Protein AF-A0A5J4UNI4-F1 (afdb_monomer_lite)

InterPro domains:
  IPR011989 Armadillo-like helical [G3DSA:1.25.10.10] (7-136)
  IPR016024 Armadillo-type fold [SSF48371] (18-130)

pLDDT: mean 81.04, std 13.57, range [36.41, 94.94]

Organism: NCBI:txid222440

Radius of gyration: 15.61 Å; chains: 1; bounding box: 38×34×45 Å

Structure (mmCIF, N/CA/C/O backbone):
data_AF-A0A5J4UNI4-F1
#
_entry.id   AF-A0A5J4UNI4-F1
#
loop_
_atom_site.group_PDB
_atom_site.id
_atom_site.type_symbol
_atom_site.label_atom_id
_atom_site.label_alt_id
_atom_site.label_comp_id
_atom_site.label_asym_id
_atom_site.label_entity_id
_atom_site.label_seq_id
_atom_site.pdbx_PDB_ins_code
_atom_site.Cartn_x
_atom_site.Cartn_y
_atom_site.Cartn_z
_atom_site.occupancy
_atom_site.B_iso_or_equiv
_atom_site.auth_seq_id
_atom_site.auth_comp_id
_atom_site.auth_asym_id
_atom_site.auth_atom_id
_atom_site.pdbx_PDB_model_num
ATOM 1 N N . MET A 1 1 ? 17.210 -15.362 8.595 1.00 37.41 1 MET A N 1
ATOM 2 C CA . MET A 1 1 ? 18.235 -15.123 7.560 1.00 37.41 1 MET A CA 1
ATOM 3 C C . MET A 1 1 ? 17.672 -15.682 6.268 1.00 37.41 1 MET A C 1
ATOM 5 O O . MET A 1 1 ? 17.660 -16.891 6.119 1.00 37.41 1 MET A O 1
ATOM 9 N N . THR A 1 2 ? 17.107 -14.833 5.414 1.00 44.56 2 THR A N 1
ATOM 10 C CA . THR A 1 2 ? 16.565 -15.250 4.111 1.00 44.56 2 THR A CA 1
ATOM 11 C C . THR A 1 2 ? 17.714 -15.223 3.110 1.00 44.56 2 THR A C 1
ATOM 13 O O . THR A 1 2 ? 18.462 -14.243 3.052 1.00 44.56 2 THR A O 1
ATOM 16 N N . THR A 1 3 ? 17.933 -16.320 2.400 1.00 45.56 3 THR A N 1
ATOM 17 C CA . THR A 1 3 ? 19.081 -16.483 1.506 1.00 45.56 3 THR A CA 1
ATOM 18 C C . THR A 1 3 ? 18.948 -15.583 0.274 1.00 45.56 3 THR A C 1
ATOM 20 O O . THR A 1 3 ? 17.854 -15.234 -0.167 1.00 45.56 3 THR A O 1
ATOM 23 N N . LYS A 1 4 ? 20.080 -15.191 -0.322 1.00 52.94 4 LYS A N 1
ATOM 24 C CA . LYS A 1 4 ? 20.112 -14.336 -1.523 1.00 52.94 4 LYS A CA 1
ATOM 25 C C . LYS A 1 4 ? 19.323 -14.936 -2.702 1.00 52.94 4 LYS A C 1
ATOM 27 O O . LYS A 1 4 ? 18.781 -14.183 -3.501 1.00 52.94 4 LYS A O 1
ATOM 32 N N . PHE A 1 5 ? 19.236 -16.266 -2.784 1.00 36.41 5 PHE A N 1
ATOM 33 C CA . PHE A 1 5 ? 18.454 -16.981 -3.797 1.00 36.41 5 PHE A CA 1
ATOM 34 C C . PHE A 1 5 ? 16.943 -16.879 -3.557 1.00 36.41 5 PHE A C 1
ATOM 36 O O . PHE A 1 5 ? 16.220 -16.526 -4.483 1.00 36.41 5 PHE A O 1
ATOM 43 N N . GLU A 1 6 ? 16.481 -17.059 -2.316 1.00 54.19 6 GLU A N 1
ATOM 44 C CA . GLU A 1 6 ? 15.070 -16.856 -1.949 1.00 54.19 6 GLU A CA 1
ATOM 45 C C . GLU A 1 6 ? 14.612 -15.417 -2.239 1.00 54.19 6 GLU A C 1
ATOM 47 O O . GLU A 1 6 ? 13.476 -15.187 -2.644 1.00 54.19 6 GLU A O 1
ATOM 52 N N . ILE A 1 7 ? 15.487 -14.420 -2.075 1.00 59.06 7 ILE A N 1
ATOM 53 C CA . ILE A 1 7 ? 15.166 -13.020 -2.401 1.00 59.06 7 ILE A CA 1
ATOM 54 C C . ILE A 1 7 ? 14.933 -12.832 -3.911 1.00 59.06 7 ILE A C 1
ATOM 56 O O . ILE A 1 7 ? 13.975 -12.155 -4.288 1.00 59.06 7 ILE A O 1
ATOM 60 N N . ILE A 1 8 ? 15.772 -13.444 -4.758 1.00 56.97 8 ILE A N 1
ATOM 61 C CA . ILE A 1 8 ? 15.693 -13.356 -6.229 1.00 56.97 8 ILE A CA 1
ATOM 62 C C . ILE A 1 8 ? 14.449 -14.080 -6.759 1.00 56.97 8 ILE A C 1
ATOM 64 O O . ILE A 1 8 ? 13.734 -13.542 -7.603 1.00 56.97 8 ILE A O 1
ATOM 68 N N . GLU A 1 9 ? 14.155 -15.276 -6.247 1.00 60.31 9 GLU A N 1
ATOM 69 C CA . GLU A 1 9 ? 12.962 -16.041 -6.631 1.00 60.31 9 GLU A CA 1
ATOM 70 C C . GLU A 1 9 ? 11.677 -15.285 -6.265 1.00 60.31 9 GLU A C 1
ATOM 72 O O . GLU A 1 9 ? 10.776 -15.121 -7.092 1.00 60.31 9 GLU A O 1
ATOM 77 N N . ASN A 1 10 ? 11.646 -14.697 -5.065 1.00 74.44 10 ASN A N 1
ATOM 78 C CA . ASN A 1 10 ? 10.538 -13.855 -4.632 1.00 74.44 10 ASN A CA 1
ATOM 79 C C . ASN A 1 10 ? 10.409 -12.569 -5.475 1.00 74.44 10 ASN A C 1
ATOM 81 O O . ASN A 1 10 ? 9.297 -12.092 -5.695 1.00 74.44 10 ASN A O 1
ATOM 85 N N . GLU A 1 11 ? 11.513 -11.986 -5.956 1.00 77.50 11 GLU A N 1
ATOM 86 C CA . GLU A 1 11 ? 11.481 -10.823 -6.859 1.00 77.50 11 GLU A CA 1
ATOM 87 C C . GLU A 1 11 ? 10.898 -11.171 -8.229 1.00 77.50 11 GLU A C 1
ATOM 89 O O . GLU A 1 11 ? 10.023 -10.451 -8.713 1.00 77.50 11 GLU A O 1
ATOM 94 N N . SER A 1 12 ? 11.306 -12.302 -8.807 1.00 82.06 12 SER A N 1
ATOM 95 C CA . SER A 1 12 ? 10.754 -12.806 -10.068 1.00 82.06 12 SER A CA 1
ATOM 96 C C . SER A 1 12 ? 9.245 -13.055 -9.965 1.00 82.06 12 SER A C 1
ATOM 98 O O . SER A 1 12 ? 8.481 -12.589 -10.811 1.00 82.06 12 SER A O 1
ATOM 100 N N . GLY A 1 13 ? 8.789 -13.690 -8.878 1.00 82.00 13 GLY A N 1
ATOM 101 C CA . GLY A 1 13 ? 7.363 -13.916 -8.626 1.00 82.00 13 GLY A CA 1
ATOM 102 C C . GLY A 1 13 ? 6.559 -12.617 -8.499 1.00 82.00 13 GLY A C 1
ATOM 103 O O . GLY A 1 13 ? 5.498 -12.482 -9.110 1.00 82.00 13 GLY A O 1
ATOM 104 N N . ARG A 1 14 ? 7.080 -11.615 -7.772 1.00 83.19 14 ARG A N 1
ATOM 105 C CA . ARG A 1 14 ? 6.444 -10.285 -7.684 1.00 83.19 14 ARG A CA 1
ATOM 106 C C . ARG A 1 14 ? 6.399 -9.586 -9.038 1.00 83.19 14 ARG A C 1
ATOM 108 O O . ARG A 1 14 ? 5.383 -8.985 -9.374 1.00 83.19 14 ARG A O 1
ATOM 115 N N . LYS A 1 15 ? 7.483 -9.655 -9.811 1.00 84.12 15 LYS A N 1
ATOM 116 C CA . LYS A 1 15 ? 7.550 -9.063 -11.149 1.00 84.12 15 LYS A CA 1
ATOM 117 C C . LYS A 1 15 ? 6.515 -9.691 -12.074 1.00 84.12 15 LYS A C 1
ATOM 119 O O . LYS A 1 15 ? 5.730 -8.955 -12.660 1.00 84.12 15 LYS A O 1
ATOM 124 N N . MET A 1 16 ? 6.439 -11.019 -12.113 1.00 87.06 16 MET A N 1
ATOM 125 C CA . MET A 1 16 ? 5.426 -11.731 -12.888 1.00 87.06 16 MET A CA 1
ATOM 126 C C . MET A 1 16 ? 4.011 -11.340 -12.453 1.00 87.06 16 MET A C 1
ATOM 128 O O . MET A 1 16 ? 3.184 -11.030 -13.301 1.00 87.06 16 MET A O 1
ATOM 132 N N . ALA A 1 17 ? 3.734 -11.281 -11.146 1.00 84.81 17 ALA A N 1
ATOM 133 C CA . ALA A 1 17 ? 2.431 -10.856 -10.632 1.00 84.81 17 ALA A CA 1
ATOM 134 C C . ALA A 1 17 ? 2.043 -9.442 -11.100 1.00 84.81 17 ALA A C 1
ATOM 136 O O . ALA A 1 17 ? 0.890 -9.186 -11.445 1.00 84.81 17 ALA A O 1
ATOM 137 N N . ILE A 1 18 ? 3.003 -8.518 -11.145 1.00 84.38 18 ILE A N 1
ATOM 138 C CA . ILE A 1 18 ? 2.785 -7.167 -11.668 1.00 84.38 18 ILE A CA 1
ATOM 139 C C . ILE A 1 18 ? 2.551 -7.195 -13.186 1.00 84.38 18 ILE A C 1
ATOM 141 O O . ILE A 1 18 ? 1.610 -6.559 -13.659 1.00 84.38 18 ILE A O 1
ATOM 145 N N . GLU A 1 19 ? 3.364 -7.939 -13.939 1.00 86.31 19 GLU A N 1
ATOM 146 C CA . GLU A 1 19 ? 3.279 -8.050 -15.403 1.00 86.31 19 GLU A CA 1
ATOM 147 C C . GLU A 1 19 ? 1.969 -8.692 -15.872 1.00 86.31 19 GLU A C 1
ATOM 149 O O . GLU A 1 19 ? 1.377 -8.234 -16.845 1.00 86.31 19 GLU A O 1
ATOM 154 N N . VAL A 1 20 ? 1.471 -9.702 -15.153 1.00 89.75 20 VAL A N 1
ATOM 155 C CA . VAL A 1 20 ? 0.185 -10.355 -15.451 1.00 89.75 20 VAL A CA 1
ATOM 156 C C . VAL A 1 20 ? -1.027 -9.586 -14.905 1.00 89.75 20 VAL A C 1
ATOM 158 O O . VAL A 1 20 ? -2.153 -10.065 -14.997 1.00 89.75 20 VAL A O 1
ATOM 161 N N . GLY A 1 21 ? -0.819 -8.390 -14.342 1.00 88.69 21 GLY A N 1
ATOM 162 C CA . GLY A 1 21 ? -1.895 -7.467 -13.975 1.00 88.69 21 GLY A CA 1
ATOM 163 C C . GLY A 1 21 ? -2.499 -7.654 -12.581 1.00 88.69 21 GLY A C 1
ATOM 164 O O . GLY A 1 21 ? -3.460 -6.958 -12.256 1.00 88.69 21 GLY A O 1
ATOM 165 N N . ILE A 1 22 ? -1.929 -8.503 -11.714 1.00 89.19 22 ILE A N 1
ATOM 166 C CA . ILE A 1 22 ? -2.458 -8.740 -10.354 1.00 89.19 22 ILE A CA 1
ATOM 167 C C . ILE A 1 22 ? -2.504 -7.440 -9.547 1.00 89.19 22 ILE A C 1
ATOM 169 O O . ILE A 1 22 ? -3.475 -7.189 -8.837 1.00 89.19 22 ILE A O 1
ATOM 173 N N . ALA A 1 23 ? -1.487 -6.583 -9.684 1.00 89.38 23 ALA A N 1
ATOM 174 C CA . ALA A 1 23 ? -1.463 -5.282 -9.017 1.00 89.38 23 ALA A CA 1
ATOM 175 C C . ALA A 1 23 ? -2.673 -4.412 -9.400 1.00 89.38 23 ALA A C 1
ATOM 177 O O . ALA A 1 23 ? -3.277 -3.803 -8.522 1.00 89.38 23 ALA A O 1
ATOM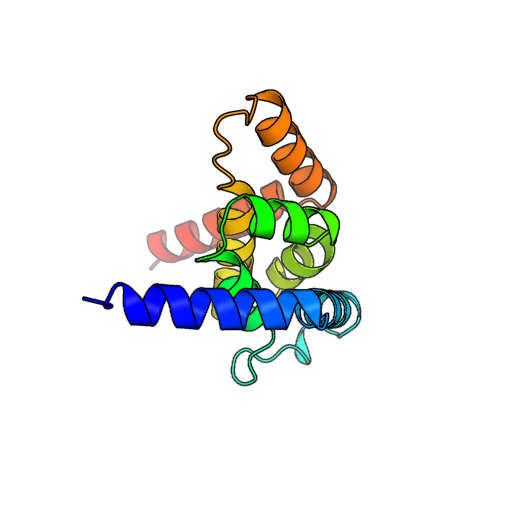 178 N N . ASN A 1 24 ? -3.051 -4.394 -10.683 1.00 91.31 24 ASN A N 1
ATOM 179 C CA . ASN A 1 24 ? -4.205 -3.634 -11.162 1.00 91.31 24 ASN A CA 1
ATOM 180 C C . ASN A 1 24 ? -5.510 -4.230 -10.632 1.00 91.31 24 ASN A C 1
ATOM 182 O O . ASN A 1 24 ? -6.318 -3.516 -10.055 1.00 91.31 24 ASN A O 1
ATOM 186 N N . THR A 1 25 ? -5.669 -5.553 -10.736 1.00 90.94 25 THR A N 1
ATOM 187 C CA . THR A 1 25 ? -6.857 -6.256 -10.234 1.00 90.94 25 THR A CA 1
ATOM 188 C C . THR A 1 25 ? -7.077 -6.022 -8.741 1.00 90.94 25 THR A C 1
ATOM 190 O O . THR A 1 25 ? -8.209 -5.837 -8.301 1.00 90.94 25 THR A O 1
ATOM 193 N N . LEU A 1 26 ? -6.006 -6.009 -7.945 1.00 90.38 26 LEU A N 1
ATOM 194 C CA . LEU A 1 26 ? -6.090 -5.705 -6.519 1.00 90.38 26 LEU A CA 1
ATOM 195 C C . LEU A 1 26 ? -6.582 -4.275 -6.263 1.00 90.38 26 LEU A C 1
ATOM 197 O O . LEU A 1 26 ? -7.459 -4.085 -5.422 1.00 90.38 26 LEU A O 1
ATOM 201 N N . LEU A 1 27 ? -6.061 -3.287 -6.994 1.00 91.44 27 LEU A N 1
ATOM 202 C CA . LEU A 1 27 ? -6.507 -1.897 -6.869 1.00 91.44 27 LEU A CA 1
ATOM 203 C C . LEU A 1 27 ? -7.973 -1.735 -7.284 1.00 91.44 27 LEU A C 1
ATOM 205 O O . LEU A 1 27 ? -8.745 -1.153 -6.523 1.00 91.44 27 LEU A O 1
ATOM 209 N N . ASP A 1 28 ? -8.380 -2.344 -8.401 1.00 91.62 28 ASP A N 1
ATOM 210 C CA . ASP A 1 28 ? -9.775 -2.362 -8.853 1.00 91.62 28 ASP A CA 1
ATOM 211 C C . ASP A 1 28 ? -10.699 -2.934 -7.768 1.00 91.62 28 ASP A C 1
ATOM 213 O O . ASP A 1 28 ? -11.758 -2.380 -7.476 1.00 91.62 28 ASP A O 1
ATOM 217 N N . ILE A 1 29 ? -10.280 -4.020 -7.108 1.00 90.12 29 ILE A N 1
ATOM 218 C CA . ILE A 1 29 ? -11.027 -4.622 -5.999 1.00 90.12 29 ILE A CA 1
ATOM 219 C C . ILE A 1 29 ? -11.160 -3.647 -4.828 1.00 90.12 29 ILE A C 1
ATOM 221 O O . ILE A 1 29 ? -12.264 -3.494 -4.301 1.00 90.12 29 ILE A O 1
ATOM 225 N N . TYR A 1 30 ? -10.073 -2.994 -4.409 1.00 90.88 30 TYR A N 1
ATOM 226 C CA . TYR A 1 30 ? -10.125 -2.056 -3.284 1.00 90.88 30 TYR A CA 1
ATOM 227 C C . TYR A 1 30 ? -11.038 -0.870 -3.588 1.00 90.88 30 TYR A C 1
ATOM 229 O O . TYR A 1 30 ? -11.792 -0.425 -2.721 1.00 90.88 30 TYR A O 1
ATOM 237 N N . GLU A 1 31 ? -11.013 -0.379 -4.825 1.00 90.88 31 GLU A N 1
ATOM 238 C CA . GLU A 1 31 ? -11.813 0.762 -5.259 1.00 90.88 31 GLU A CA 1
ATOM 239 C C . GLU A 1 31 ? -13.292 0.419 -5.429 1.00 90.88 31 GLU A C 1
ATOM 241 O O . GLU A 1 31 ? -14.147 1.180 -4.973 1.00 90.88 31 GLU A O 1
ATOM 246 N N . GLN A 1 32 ? -13.611 -0.737 -6.009 1.00 90.94 32 GLN A N 1
ATOM 247 C CA . GLN A 1 32 ? -14.978 -1.067 -6.417 1.00 90.94 32 GLN A CA 1
ATOM 248 C C . GLN A 1 32 ? -15.773 -1.821 -5.349 1.00 90.94 32 GLN A C 1
ATOM 250 O O . GLN A 1 32 ? -16.986 -1.639 -5.252 1.00 90.94 32 GLN A O 1
ATOM 255 N N . ARG A 1 33 ? -15.130 -2.660 -4.527 1.00 89.94 33 ARG A N 1
ATOM 256 C CA . ARG A 1 33 ? -15.854 -3.441 -3.510 1.00 89.94 33 ARG A CA 1
ATOM 257 C C . ARG A 1 33 ? -16.182 -2.611 -2.278 1.00 89.94 33 ARG A C 1
ATOM 259 O O . ARG A 1 33 ? -15.458 -1.677 -1.927 1.00 89.94 33 ARG A O 1
ATOM 266 N N . SER A 1 34 ? -17.267 -2.956 -1.594 1.00 90.00 34 SER A N 1
ATOM 267 C CA . SER A 1 34 ? -17.568 -2.365 -0.292 1.00 90.00 34 SER A CA 1
ATOM 268 C C . SER A 1 34 ? -16.558 -2.850 0.757 1.00 90.00 34 SER A C 1
ATOM 270 O O . SER A 1 34 ? -16.017 -3.952 0.656 1.00 90.00 34 SER A O 1
ATOM 272 N N . LEU A 1 35 ? -16.261 -2.016 1.759 1.00 89.56 35 LEU A N 1
ATOM 273 C CA . LEU A 1 35 ? -15.207 -2.305 2.742 1.00 89.56 35 LEU A CA 1
ATOM 274 C C . LEU A 1 35 ? -15.474 -3.595 3.529 1.00 89.56 35 LEU A C 1
ATOM 276 O O . LEU A 1 35 ? -14.544 -4.333 3.817 1.00 89.56 35 LEU A O 1
ATOM 280 N N . ASP A 1 36 ? -16.734 -3.907 3.823 1.00 88.12 36 ASP A N 1
ATOM 281 C CA . ASP A 1 36 ? -17.155 -5.128 4.517 1.00 88.12 36 ASP A CA 1
ATOM 282 C C . ASP A 1 36 ? -16.855 -6.422 3.739 1.00 88.12 36 ASP A C 1
ATOM 284 O O . ASP A 1 36 ? -16.711 -7.482 4.347 1.00 88.12 36 ASP A O 1
ATOM 288 N N . GLN A 1 37 ? -16.694 -6.337 2.416 1.00 87.81 37 GLN A N 1
ATOM 289 C CA . GLN A 1 37 ? -16.327 -7.470 1.562 1.00 87.81 37 GLN A CA 1
ATOM 290 C C . GLN A 1 37 ? -14.808 -7.678 1.461 1.00 87.81 37 GLN A C 1
ATOM 292 O O . GLN A 1 37 ? -14.355 -8.668 0.878 1.00 87.81 37 GLN A O 1
ATOM 297 N N . ILE A 1 38 ? -14.001 -6.763 2.007 1.00 85.69 38 ILE A N 1
ATOM 298 C CA . ILE A 1 38 ? -12.538 -6.824 1.944 1.00 85.69 38 ILE A CA 1
ATOM 299 C C . ILE A 1 38 ? -12.014 -7.534 3.192 1.00 85.69 38 ILE A C 1
ATOM 301 O O . ILE A 1 38 ? -11.688 -6.944 4.217 1.00 85.69 38 ILE A O 1
ATOM 305 N N . THR A 1 39 ? -11.904 -8.855 3.107 1.00 79.75 39 THR A N 1
ATOM 306 C CA . THR A 1 39 ? -11.369 -9.663 4.206 1.00 79.75 39 THR A CA 1
ATOM 307 C C . THR A 1 39 ? -9.845 -9.720 4.176 1.00 79.75 39 THR A C 1
ATOM 309 O O . THR A 1 39 ? -9.254 -10.006 3.132 1.00 79.75 39 THR A O 1
ATOM 312 N N . ARG A 1 40 ? -9.210 -9.586 5.346 1.00 71.38 40 ARG A N 1
ATOM 313 C CA . ARG A 1 40 ? -7.762 -9.793 5.498 1.00 71.38 40 ARG A CA 1
ATOM 314 C C . ARG A 1 40 ? -7.329 -11.235 5.194 1.00 71.38 40 ARG A C 1
ATOM 316 O O . ARG A 1 40 ? -6.288 -11.454 4.585 1.00 71.38 40 ARG A O 1
ATOM 323 N N . ALA A 1 41 ? -8.141 -12.208 5.622 1.00 57.72 41 ALA A N 1
ATOM 324 C CA . ALA A 1 41 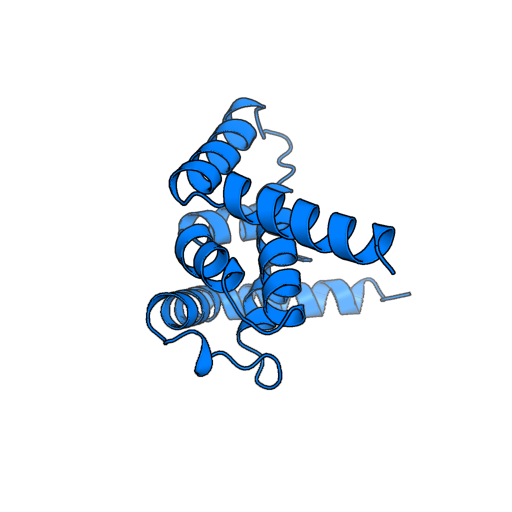? -7.820 -13.639 5.597 1.00 57.72 41 ALA A CA 1
ATOM 325 C C . ALA A 1 41 ? -7.688 -14.240 4.181 1.00 57.72 41 ALA A C 1
ATOM 327 O O . ALA A 1 41 ? -7.047 -15.274 4.031 1.00 57.72 41 ALA A O 1
ATOM 328 N N . TYR A 1 42 ? -8.237 -13.579 3.153 1.00 52.03 42 TYR A N 1
ATOM 329 C CA . TYR A 1 42 ? -8.191 -14.017 1.748 1.00 52.03 42 TYR A CA 1
ATOM 330 C C . TYR A 1 42 ? -7.311 -13.123 0.855 1.00 52.03 42 TYR A C 1
ATOM 332 O O . TYR A 1 42 ? -7.564 -12.981 -0.336 1.00 52.03 42 TYR A O 1
ATOM 340 N N . SER A 1 43 ? -6.255 -12.526 1.416 1.00 51.69 43 SER A N 1
ATOM 341 C CA . SER A 1 43 ? -5.134 -11.958 0.643 1.00 51.69 43 SER A CA 1
ATOM 342 C C . SER A 1 43 ? -5.376 -10.635 -0.090 1.00 51.69 43 SER A C 1
ATOM 344 O O . SER A 1 43 ? -4.448 -10.154 -0.737 1.00 51.69 43 SER A O 1
ATOM 346 N N . TYR A 1 44 ? -6.546 -10.000 0.037 1.00 61.47 44 TYR A N 1
ATOM 347 C CA . TYR A 1 44 ? -6.788 -8.718 -0.629 1.00 61.47 44 TYR A CA 1
ATOM 348 C C . TYR A 1 44 ? -5.885 -7.621 -0.047 1.00 61.47 44 TYR A C 1
ATOM 350 O O . TYR A 1 44 ? -4.944 -7.239 -0.717 1.00 61.47 44 TYR A O 1
ATOM 358 N N . SER A 1 45 ? -6.039 -7.184 1.209 1.00 62.22 45 SER A N 1
ATOM 359 C CA . SER A 1 45 ? -5.235 -6.065 1.757 1.00 62.22 45 SER A CA 1
ATOM 360 C C . SER A 1 45 ? -3.717 -6.303 1.757 1.00 62.22 45 SER A C 1
ATOM 362 O O . SER A 1 45 ? -2.945 -5.393 1.455 1.00 62.22 45 SER A O 1
ATOM 364 N N . GLN A 1 46 ? -3.277 -7.531 2.056 1.00 76.69 46 GLN A N 1
ATOM 365 C CA . GLN A 1 46 ? -1.853 -7.884 2.082 1.00 76.69 46 GLN A CA 1
ATOM 366 C C . GLN A 1 46 ? -1.238 -7.996 0.686 1.00 76.69 46 GLN A C 1
ATOM 368 O O . GLN A 1 46 ? -0.031 -7.804 0.545 1.00 76.69 46 GLN A O 1
ATOM 373 N N . GLY A 1 47 ? -2.034 -8.297 -0.346 1.00 81.50 47 GLY A N 1
ATOM 374 C CA . GLY A 1 47 ? -1.524 -8.568 -1.687 1.00 81.50 47 GLY A CA 1
ATOM 375 C C . GLY A 1 47 ? -0.692 -7.407 -2.223 1.00 81.50 47 GLY A C 1
ATOM 376 O O . GLY A 1 47 ? 0.454 -7.595 -2.626 1.00 81.50 47 GLY A O 1
ATOM 377 N N . PHE A 1 48 ? -1.216 -6.181 -2.133 1.00 84.50 48 PHE A N 1
ATOM 378 C CA . PHE A 1 48 ? -0.484 -5.006 -2.617 1.00 84.50 48 PHE A CA 1
ATOM 379 C C . PHE A 1 48 ? 0.731 -4.675 -1.740 1.00 84.50 48 PHE A C 1
ATOM 381 O O . PHE A 1 48 ? 1.781 -4.291 -2.255 1.00 84.50 48 PHE A O 1
ATOM 388 N N . TYR A 1 49 ? 0.627 -4.878 -0.423 1.00 83.81 49 TYR A N 1
ATOM 389 C CA . TYR A 1 49 ? 1.758 -4.728 0.492 1.00 83.81 49 TYR A CA 1
ATOM 390 C C . TYR A 1 49 ? 2.925 -5.655 0.115 1.00 83.81 49 TYR A C 1
ATOM 392 O O . TYR A 1 49 ? 4.059 -5.185 0.021 1.00 83.81 49 TYR A O 1
ATOM 400 N N . ILE A 1 50 ? 2.655 -6.935 -0.164 1.00 83.56 50 ILE A N 1
ATOM 401 C CA . ILE A 1 50 ? 3.673 -7.921 -0.566 1.00 83.56 50 ILE A CA 1
ATOM 402 C C . ILE A 1 50 ? 4.335 -7.514 -1.885 1.00 83.56 50 ILE A C 1
ATOM 404 O O . ILE A 1 50 ? 5.554 -7.627 -2.033 1.00 83.56 50 ILE A O 1
ATOM 408 N N . LEU A 1 51 ? 3.551 -7.000 -2.836 1.00 84.88 51 LEU A N 1
ATOM 409 C CA . LEU A 1 51 ? 4.097 -6.469 -4.083 1.00 84.88 51 LEU A CA 1
ATOM 410 C C . LEU A 1 51 ? 5.002 -5.253 -3.826 1.00 84.88 51 LEU A C 1
ATOM 412 O O . LEU A 1 51 ? 6.015 -5.107 -4.501 1.00 84.88 51 LEU A O 1
ATOM 416 N N . ALA A 1 52 ? 4.705 -4.409 -2.836 1.00 84.19 52 ALA A N 1
ATOM 417 C CA . ALA A 1 52 ? 5.465 -3.189 -2.558 1.00 84.19 52 ALA A CA 1
ATOM 418 C C . ALA A 1 52 ? 6.719 -3.389 -1.673 1.00 84.19 52 ALA A C 1
ATOM 420 O O . ALA A 1 52 ? 7.726 -2.709 -1.891 1.00 84.19 52 ALA A O 1
ATOM 421 N N . SER A 1 53 ? 6.688 -4.294 -0.686 1.00 79.88 53 SER A N 1
ATOM 422 C CA . SER A 1 53 ? 7.671 -4.384 0.415 1.00 79.88 53 SER A CA 1
ATOM 423 C C . SER A 1 53 ? 9.095 -4.767 -0.001 1.00 79.88 53 SER A C 1
ATOM 425 O O . SER A 1 53 ? 10.065 -4.356 0.635 1.00 79.88 53 SER A O 1
ATOM 427 N N . HIS A 1 54 ? 9.238 -5.503 -1.103 1.00 73.44 54 HIS A N 1
ATOM 428 C CA . HIS A 1 54 ? 10.528 -5.990 -1.607 1.00 73.44 54 HIS A CA 1
ATOM 429 C C . HIS A 1 54 ? 10.731 -5.697 -3.101 1.00 73.44 54 HIS A C 1
ATOM 431 O O . HIS A 1 54 ? 11.516 -6.360 -3.778 1.00 73.44 54 HIS A O 1
ATOM 437 N N . SER A 1 55 ? 9.994 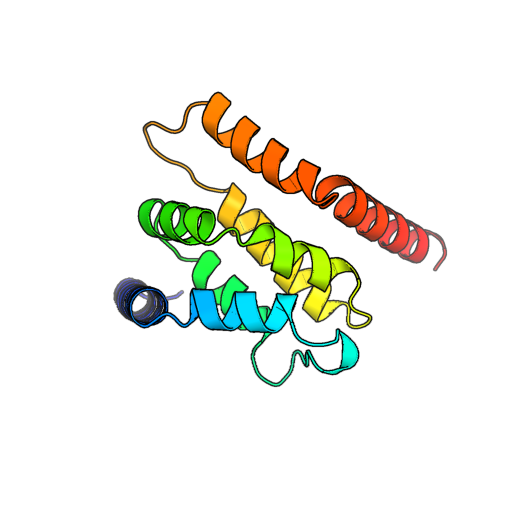-4.727 -3.640 1.00 78.81 55 SER A N 1
ATOM 438 C CA . SER A 1 55 ? 10.138 -4.305 -5.032 1.00 78.81 55 SER A CA 1
ATOM 439 C C . SER A 1 55 ? 11.354 -3.406 -5.233 1.00 78.81 55 SER A C 1
ATOM 441 O O . SER A 1 55 ? 11.656 -2.548 -4.397 1.00 78.81 55 SER A O 1
ATOM 443 N N . SER A 1 56 ? 12.024 -3.572 -6.375 1.00 82.50 56 SER A N 1
ATOM 444 C CA . SER A 1 56 ? 13.036 -2.628 -6.847 1.00 82.50 56 SER A CA 1
ATOM 445 C C . SER A 1 56 ? 12.421 -1.237 -7.062 1.00 82.50 56 SER A C 1
ATOM 447 O O . SER A 1 56 ? 11.199 -1.080 -7.139 1.00 82.50 56 SER A O 1
ATOM 449 N N . ASN A 1 57 ? 13.252 -0.197 -7.168 1.00 82.12 57 ASN A N 1
ATOM 450 C CA . ASN A 1 57 ? 12.744 1.155 -7.422 1.00 82.12 57 ASN A CA 1
ATOM 451 C C . ASN A 1 57 ? 11.941 1.239 -8.726 1.00 82.12 57 ASN A C 1
ATOM 453 O O . ASN A 1 57 ? 10.917 1.914 -8.746 1.00 82.12 57 ASN A O 1
ATOM 457 N N . ASP A 1 58 ? 12.358 0.524 -9.773 1.00 83.12 58 ASP A N 1
ATOM 458 C CA . ASP A 1 58 ? 11.661 0.506 -11.063 1.00 83.12 58 ASP A CA 1
ATOM 459 C C . ASP A 1 58 ? 10.269 -0.121 -10.928 1.00 83.12 58 ASP A C 1
ATOM 461 O O . ASP A 1 58 ? 9.284 0.413 -11.437 1.00 83.12 58 ASP A O 1
ATOM 465 N N . MET A 1 59 ? 10.158 -1.210 -10.161 1.00 84.00 59 MET A N 1
ATOM 466 C CA . MET A 1 59 ? 8.869 -1.834 -9.857 1.00 84.00 59 MET A CA 1
ATOM 467 C C . MET A 1 59 ? 7.982 -0.910 -9.022 1.00 84.00 59 MET A C 1
ATOM 469 O O . MET A 1 59 ? 6.798 -0.774 -9.311 1.00 84.00 59 MET A O 1
ATOM 473 N N . LYS A 1 60 ? 8.533 -0.217 -8.023 1.00 85.38 60 LYS A N 1
ATOM 474 C CA . LYS A 1 60 ? 7.771 0.762 -7.233 1.00 85.38 60 LYS A CA 1
ATOM 475 C C . LYS A 1 60 ? 7.312 1.960 -8.074 1.00 85.38 60 LYS A C 1
ATOM 477 O O . LYS A 1 60 ? 6.179 2.406 -7.917 1.00 85.38 60 LYS A O 1
ATOM 482 N N . GLN A 1 61 ? 8.144 2.448 -8.998 1.00 85.62 61 GLN A N 1
ATOM 483 C CA . GLN A 1 61 ? 7.748 3.473 -9.970 1.00 85.62 61 GLN A CA 1
ATOM 484 C C . GLN A 1 61 ? 6.636 2.974 -10.896 1.00 85.62 61 GLN A C 1
ATOM 486 O O . GLN A 1 61 ? 5.720 3.728 -11.215 1.00 85.62 61 GLN A O 1
ATOM 491 N N . TYR A 1 62 ? 6.684 1.708 -11.312 1.00 87.62 62 TYR A N 1
ATOM 492 C CA . TYR A 1 62 ? 5.596 1.099 -12.069 1.00 87.62 62 TYR A CA 1
ATOM 493 C C . TYR A 1 62 ? 4.305 1.026 -11.243 1.00 87.62 62 TYR A C 1
ATOM 495 O O . TYR A 1 62 ? 3.265 1.482 -11.707 1.00 87.62 62 TYR A O 1
ATOM 503 N N . LEU A 1 63 ? 4.374 0.545 -9.998 1.00 89.19 63 LEU A N 1
ATOM 504 C CA . LEU A 1 63 ? 3.225 0.490 -9.089 1.00 89.19 63 LEU A CA 1
ATOM 505 C C . LEU A 1 63 ? 2.602 1.874 -8.865 1.00 89.19 63 LEU A C 1
ATOM 507 O O . LEU A 1 63 ? 1.382 1.978 -8.829 1.00 89.19 63 LEU A O 1
ATOM 511 N N . LEU A 1 64 ? 3.403 2.941 -8.778 1.00 88.38 64 LEU A N 1
ATOM 512 C CA . LEU A 1 64 ? 2.895 4.316 -8.698 1.00 88.38 64 LEU A CA 1
ATOM 513 C C . LEU A 1 64 ? 2.076 4.737 -9.919 1.00 88.38 64 LEU A C 1
ATOM 515 O O . LEU A 1 64 ? 1.069 5.430 -9.769 1.00 88.38 64 LEU A O 1
ATOM 519 N N . LYS A 1 65 ? 2.479 4.316 -11.123 1.00 89.12 65 LYS A N 1
ATOM 520 C CA . LYS A 1 65 ? 1.743 4.623 -12.360 1.00 89.12 65 LYS A CA 1
ATOM 521 C C . LYS A 1 65 ? 0.349 3.994 -12.377 1.00 89.12 65 LYS A C 1
ATOM 523 O O . LYS A 1 65 ? -0.521 4.517 -13.064 1.00 89.12 65 LYS A O 1
ATOM 528 N N . LEU A 1 66 ? 0.120 2.945 -11.583 1.00 91.25 66 LEU A N 1
ATOM 529 C CA . LEU A 1 66 ? -1.193 2.320 -11.404 1.00 91.25 66 LEU A CA 1
ATOM 530 C C . LEU A 1 66 ? -2.136 3.122 -10.489 1.00 91.25 66 LEU A C 1
ATOM 532 O O . LEU A 1 66 ? -3.228 2.658 -10.200 1.00 91.25 66 LEU A O 1
ATOM 536 N N . ARG A 1 67 ? -1.732 4.317 -10.027 1.00 91.31 67 ARG A N 1
ATOM 537 C CA . ARG A 1 67 ? -2.521 5.191 -9.135 1.00 91.31 67 ARG A CA 1
ATOM 538 C C . ARG A 1 67 ? -2.979 4.488 -7.846 1.00 91.31 67 ARG A C 1
ATOM 540 O O . ARG A 1 67 ? -4.146 4.555 -7.473 1.00 91.31 67 ARG A O 1
ATOM 547 N N . PRO A 1 68 ? -2.052 3.872 -7.095 1.00 91.62 68 PRO A N 1
ATOM 548 C CA . PRO A 1 68 ? -2.405 2.955 -6.019 1.00 91.62 68 PRO A CA 1
ATOM 549 C C . PRO A 1 68 ? -3.066 3.644 -4.819 1.00 91.62 68 PRO A C 1
ATOM 551 O O . PRO A 1 68 ? -3.722 2.993 -4.009 1.00 91.62 68 PRO A O 1
ATOM 554 N N . PHE A 1 69 ? -2.887 4.960 -4.672 1.00 92.94 69 PHE A N 1
ATOM 555 C CA . PHE A 1 69 ? -3.346 5.686 -3.492 1.00 92.94 69 PHE A CA 1
ATOM 556 C C . PHE A 1 69 ? -4.866 5.781 -3.385 1.00 92.94 69 PHE A C 1
ATOM 558 O O . PHE A 1 69 ? -5.354 5.788 -2.265 1.00 92.94 69 PHE A O 1
ATOM 565 N N . GLN A 1 70 ? -5.620 5.772 -4.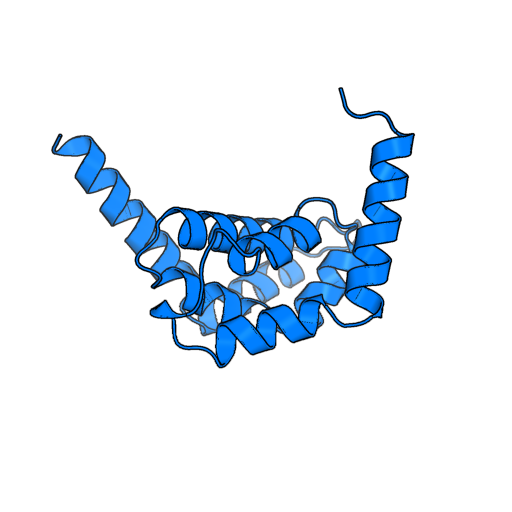485 1.00 92.12 70 GLN A N 1
ATOM 566 C CA . GLN A 1 70 ? -7.082 5.833 -4.418 1.00 92.12 70 GLN A CA 1
ATOM 567 C C . GLN A 1 70 ? -7.657 4.618 -3.667 1.00 92.12 70 GLN A C 1
ATOM 569 O O . GLN A 1 70 ? -8.300 4.772 -2.625 1.00 92.12 70 GLN A O 1
ATOM 574 N N . GLY A 1 71 ? -7.359 3.404 -4.141 1.00 92.25 71 GLY A N 1
ATOM 575 C CA . GLY A 1 71 ? -7.760 2.168 -3.467 1.00 92.25 71 GLY A CA 1
ATOM 576 C C . GLY A 1 71 ? -7.162 2.016 -2.065 1.00 92.25 71 GLY A C 1
ATOM 577 O O . GLY A 1 71 ? -7.880 1.696 -1.119 1.00 92.25 71 GLY A O 1
ATOM 578 N N . LEU A 1 72 ? -5.864 2.291 -1.891 1.00 93.44 72 LEU A N 1
ATOM 579 C CA . LEU A 1 72 ? -5.195 2.133 -0.592 1.00 93.44 72 LEU A CA 1
ATOM 580 C C . LEU A 1 72 ? -5.726 3.111 0.469 1.00 93.44 72 LEU A C 1
ATOM 582 O O . LEU A 1 72 ? -5.964 2.708 1.609 1.00 93.44 72 LEU A O 1
ATOM 586 N N . VAL A 1 73 ? -5.974 4.375 0.118 1.00 94.94 73 VAL A N 1
ATOM 587 C CA . VAL A 1 73 ? -6.526 5.363 1.059 1.00 94.94 73 VAL A CA 1
ATOM 588 C C . VAL A 1 73 ? -7.949 4.995 1.475 1.00 94.94 73 VAL A C 1
ATOM 590 O O . VAL A 1 73 ? -8.305 5.180 2.638 1.00 94.94 73 VAL A O 1
ATOM 593 N N . LYS A 1 74 ? -8.752 4.403 0.584 1.00 93.81 74 LYS A N 1
ATOM 594 C CA . LYS A 1 74 ? -10.075 3.875 0.947 1.00 93.81 74 LYS A CA 1
ATOM 595 C C . LYS A 1 74 ? -9.985 2.771 2.009 1.00 93.81 74 LYS A C 1
ATOM 597 O O . LYS A 1 74 ? -10.792 2.751 2.934 1.00 93.81 74 LYS A O 1
ATOM 602 N N . LEU A 1 75 ? -8.973 1.898 1.950 1.00 93.44 75 LEU A N 1
ATOM 603 C CA . LEU A 1 75 ? -8.764 0.849 2.964 1.00 93.44 75 LEU A CA 1
ATOM 604 C C . LEU A 1 75 ? -8.460 1.395 4.371 1.00 93.44 75 LEU A C 1
ATOM 606 O O . LEU A 1 75 ? -8.599 0.656 5.344 1.00 93.44 75 LEU A O 1
ATOM 610 N N . LEU A 1 76 ? -8.076 2.668 4.509 1.00 94.12 76 LEU A N 1
ATOM 611 C CA . LEU A 1 76 ? -7.841 3.291 5.818 1.00 94.12 76 LEU A CA 1
ATOM 612 C C . LEU A 1 76 ? -9.129 3.462 6.639 1.00 94.12 76 LEU A C 1
ATOM 614 O O . LEU A 1 76 ? -9.066 3.584 7.857 1.00 94.12 76 LEU A O 1
ATOM 618 N N . GLU A 1 77 ? -10.295 3.416 5.995 1.00 92.62 77 GLU A N 1
ATOM 619 C CA . GLU A 1 77 ? -11.609 3.475 6.652 1.00 92.62 77 GLU A CA 1
ATOM 620 C C . GLU A 1 77 ? -12.116 2.094 7.100 1.00 92.62 77 GLU A C 1
ATOM 622 O O . GLU A 1 77 ? -13.234 1.943 7.597 1.00 92.62 77 GLU A O 1
ATOM 627 N N . HIS A 1 78 ? -11.315 1.049 6.902 1.00 92.50 78 HIS A N 1
ATOM 628 C CA . HIS A 1 78 ? -11.721 -0.312 7.196 1.00 92.50 78 HIS A CA 1
ATOM 629 C C . HIS A 1 78 ? -11.805 -0.574 8.712 1.00 92.50 78 HIS A C 1
ATOM 631 O O . HIS A 1 78 ? -10.956 -0.156 9.489 1.00 92.50 78 HIS A O 1
ATOM 637 N N . LYS A 1 79 ? -12.802 -1.344 9.168 1.00 90.44 79 LYS A N 1
ATOM 638 C CA . LYS A 1 79 ? -12.995 -1.619 10.611 1.00 90.44 79 LYS A CA 1
ATOM 639 C C . LYS A 1 79 ? -11.912 -2.523 11.213 1.00 90.44 79 LYS A C 1
ATOM 641 O O . LYS A 1 79 ? -11.621 -2.451 12.403 1.00 90.44 79 LYS A O 1
ATOM 646 N N . ASN A 1 80 ? -11.337 -3.404 10.397 1.00 89.00 80 ASN A N 1
ATOM 647 C CA . ASN A 1 80 ? -10.229 -4.272 10.795 1.00 89.00 80 ASN A CA 1
ATOM 648 C C . ASN A 1 80 ? -8.902 -3.500 10.766 1.00 89.00 80 ASN A C 1
ATOM 650 O O . ASN A 1 80 ? -8.469 -3.056 9.702 1.00 89.00 80 ASN A O 1
ATOM 654 N N . ILE A 1 81 ? -8.248 -3.410 11.927 1.00 88.81 81 ILE A N 1
ATOM 655 C CA . ILE A 1 81 ? -6.975 -2.706 12.105 1.00 88.81 81 ILE A CA 1
ATOM 656 C C . ILE A 1 81 ? -5.832 -3.296 11.283 1.00 88.81 81 ILE A C 1
ATOM 658 O O . ILE A 1 81 ? -4.943 -2.565 10.860 1.00 88.81 81 ILE A O 1
ATOM 662 N N . ASP A 1 82 ? -5.866 -4.594 11.015 1.00 88.38 82 ASP A N 1
ATOM 663 C CA . ASP A 1 82 ? -4.831 -5.220 10.215 1.00 88.38 82 ASP A CA 1
ATOM 664 C C . ASP A 1 82 ? -4.908 -4.772 8.751 1.00 88.38 82 ASP A C 1
ATOM 666 O O . ASP A 1 82 ? -3.882 -4.517 8.136 1.00 88.38 82 ASP A O 1
ATOM 670 N N . VAL A 1 83 ? -6.120 -4.615 8.203 1.00 91.12 83 VAL A N 1
ATOM 671 C CA . VAL A 1 83 ? -6.324 -4.108 6.833 1.00 91.12 83 VAL A CA 1
ATOM 672 C C . VAL A 1 83 ? -5.816 -2.671 6.717 1.00 91.12 83 VAL A C 1
ATOM 674 O O . VAL A 1 83 ? -5.140 -2.331 5.745 1.00 91.12 83 VAL A O 1
ATOM 677 N N . ILE A 1 84 ? -6.085 -1.849 7.737 1.00 92.56 84 ILE A N 1
ATOM 678 C CA . ILE A 1 84 ? -5.524 -0.498 7.836 1.00 92.56 84 ILE A CA 1
ATOM 679 C C . ILE A 1 84 ? -3.989 -0.568 7.858 1.00 92.56 84 ILE A C 1
ATOM 681 O O . ILE A 1 84 ? -3.332 0.138 7.096 1.00 92.56 84 ILE A O 1
ATOM 685 N N . GLY A 1 85 ? -3.410 -1.421 8.709 1.00 91.00 85 GLY A N 1
ATOM 686 C CA . GLY A 1 85 ? -1.960 -1.567 8.854 1.00 91.00 85 GLY A CA 1
ATOM 687 C C . GLY A 1 85 ? -1.267 -2.044 7.576 1.00 91.00 85 GLY A C 1
ATOM 688 O O . GLY A 1 85 ? -0.221 -1.501 7.210 1.00 91.00 85 GLY A O 1
ATOM 689 N N . ASP A 1 86 ? -1.872 -2.996 6.862 1.00 90.06 86 ASP A N 1
ATOM 690 C CA . ASP A 1 86 ? -1.399 -3.480 5.563 1.00 90.06 86 ASP A CA 1
ATOM 691 C C . ASP A 1 86 ? -1.408 -2.337 4.530 1.00 90.06 86 ASP A C 1
ATOM 693 O O . ASP A 1 86 ? -0.421 -2.133 3.819 1.00 90.06 86 ASP A O 1
ATOM 697 N N . SER A 1 87 ? -2.485 -1.538 4.492 1.00 92.50 87 SER A N 1
ATOM 698 C CA . SER A 1 87 ? -2.604 -0.398 3.577 1.00 92.50 87 SER A CA 1
ATOM 699 C C . SER A 1 87 ? -1.570 0.695 3.863 1.00 92.50 87 SER A C 1
ATOM 701 O O . SER A 1 87 ? -0.843 1.109 2.959 1.00 92.50 87 SER A O 1
ATOM 703 N N . ILE A 1 88 ? -1.418 1.114 5.125 1.00 92.56 88 ILE A N 1
ATOM 704 C CA . ILE A 1 88 ? -0.385 2.083 5.530 1.00 92.56 88 ILE A CA 1
ATOM 705 C C . ILE A 1 88 ? 1.003 1.563 5.144 1.00 92.56 88 ILE A C 1
ATOM 707 O O . ILE A 1 88 ? 1.806 2.296 4.566 1.00 92.56 88 ILE A O 1
ATOM 711 N N . SER A 1 89 ? 1.279 0.285 5.406 1.00 90.62 89 SER A N 1
ATOM 712 C CA . SER A 1 89 ? 2.557 -0.331 5.049 1.00 90.62 89 SER A CA 1
ATOM 713 C C . SER A 1 89 ? 2.791 -0.328 3.539 1.00 90.62 89 SER A C 1
ATOM 715 O O . SER A 1 89 ? 3.904 -0.044 3.094 1.00 90.62 89 SER A O 1
ATOM 717 N N . ALA A 1 90 ? 1.766 -0.607 2.731 1.00 90.56 90 ALA A N 1
ATOM 718 C CA . ALA A 1 90 ? 1.851 -0.513 1.277 1.00 90.56 90 ALA A CA 1
ATOM 719 C C . ALA A 1 90 ? 2.168 0.922 0.823 1.00 90.56 90 ALA A C 1
ATOM 721 O O . ALA A 1 90 ? 3.130 1.124 0.081 1.00 90.56 90 ALA A O 1
ATOM 722 N N . ILE A 1 91 ? 1.429 1.918 1.326 1.00 91.94 91 ILE A N 1
ATOM 723 C CA . ILE A 1 91 ? 1.635 3.344 1.019 1.00 91.94 91 ILE A CA 1
ATOM 724 C C . ILE A 1 91 ? 3.076 3.760 1.336 1.00 91.94 91 ILE A C 1
ATOM 726 O O . ILE A 1 91 ? 3.767 4.309 0.478 1.00 91.94 91 ILE A O 1
ATOM 730 N N . LEU A 1 92 ? 3.574 3.443 2.535 1.00 89.12 92 LEU A N 1
ATOM 731 C CA . LEU A 1 92 ? 4.939 3.784 2.942 1.00 89.12 92 LEU A CA 1
ATOM 732 C C . LEU A 1 92 ? 5.995 3.103 2.063 1.00 89.12 92 LEU A C 1
ATOM 734 O O . LEU A 1 92 ? 6.979 3.738 1.687 1.00 89.12 92 LEU A O 1
ATOM 738 N N . ASN A 1 93 ? 5.795 1.838 1.687 1.00 88.12 93 ASN A N 1
ATOM 739 C CA . ASN A 1 93 ? 6.732 1.130 0.814 1.00 88.12 93 ASN A CA 1
ATOM 740 C C . ASN A 1 93 ? 6.823 1.752 -0.583 1.00 88.12 93 ASN A C 1
ATOM 742 O O . ASN A 1 93 ? 7.926 1.830 -1.135 1.00 88.12 93 ASN A O 1
ATOM 746 N N . ILE A 1 94 ? 5.694 2.211 -1.128 1.00 87.75 94 ILE A N 1
ATOM 747 C CA . ILE A 1 94 ? 5.619 2.919 -2.411 1.00 87.75 94 ILE A CA 1
ATOM 748 C C . ILE A 1 94 ? 6.287 4.296 -2.310 1.00 87.75 94 ILE A C 1
ATOM 750 O O . ILE A 1 94 ? 6.997 4.698 -3.225 1.00 87.75 94 ILE A O 1
ATOM 754 N N . LEU A 1 95 ? 6.115 5.013 -1.197 1.00 85.00 95 LEU A N 1
ATOM 755 C CA . LEU A 1 95 ? 6.755 6.317 -0.991 1.00 85.00 95 LEU A CA 1
ATOM 756 C C . LEU A 1 95 ? 8.273 6.213 -0.776 1.00 85.00 95 LEU A C 1
ATOM 758 O O . LEU A 1 95 ? 9.009 7.134 -1.121 1.00 85.00 95 LEU A O 1
ATOM 762 N N . GLN A 1 96 ? 8.773 5.082 -0.269 1.00 80.69 96 GLN A N 1
ATOM 763 C CA . GLN A 1 96 ? 10.205 4.807 -0.090 1.00 80.69 96 GLN A CA 1
ATOM 764 C C . GLN A 1 96 ? 10.949 4.470 -1.401 1.00 80.69 96 GLN A C 1
ATOM 766 O O . GLN A 1 96 ? 11.857 3.631 -1.410 1.00 80.69 96 GLN A O 1
ATOM 771 N N . ILE A 1 97 ? 10.594 5.093 -2.526 1.00 75.88 97 ILE A N 1
ATOM 772 C CA . ILE A 1 97 ? 11.388 4.984 -3.756 1.00 75.88 97 ILE A CA 1
ATOM 773 C C . ILE A 1 97 ? 12.674 5.780 -3.563 1.00 75.88 97 ILE A C 1
ATOM 775 O O . ILE A 1 97 ? 12.663 7.001 -3.423 1.00 75.88 97 ILE A O 1
ATOM 779 N N . LYS A 1 98 ? 13.803 5.073 -3.570 1.00 65.94 98 LYS A N 1
ATOM 780 C CA . LYS A 1 98 ? 15.140 5.661 -3.460 1.00 65.94 98 LYS A CA 1
ATOM 781 C C . LYS A 1 98 ? 15.854 5.537 -4.799 1.00 65.94 98 LYS A C 1
ATOM 783 O O . LYS A 1 98 ? 16.764 4.722 -4.927 1.00 65.94 98 LYS A O 1
ATOM 788 N N . SER A 1 99 ? 15.443 6.291 -5.817 1.00 59.00 99 SER A N 1
ATOM 789 C CA . SER A 1 99 ? 16.228 6.351 -7.058 1.00 59.00 99 SER A CA 1
ATOM 790 C C . SER A 1 99 ? 17.554 7.090 -6.820 1.00 59.00 99 SER A C 1
ATOM 792 O O . SER A 1 99 ? 17.589 8.086 -6.100 1.00 59.00 99 SER A O 1
ATOM 794 N N . ARG A 1 100 ? 18.642 6.651 -7.477 1.00 56.38 100 ARG A N 1
ATOM 795 C CA . ARG A 1 100 ? 19.906 7.420 -7.562 1.00 56.38 100 ARG A CA 1
ATOM 796 C C . ARG A 1 100 ? 19.699 8.820 -8.160 1.00 56.38 100 ARG A C 1
ATOM 798 O O . ARG A 1 100 ? 20.527 9.692 -7.937 1.00 56.38 100 ARG A O 1
ATOM 805 N N . SER A 1 101 ? 18.607 9.016 -8.898 1.00 57.34 101 SER A N 1
ATOM 806 C CA . SER A 1 101 ? 18.172 10.283 -9.489 1.00 57.34 101 SER A CA 1
ATOM 807 C C . SER A 1 101 ? 16.904 10.860 -8.850 1.00 57.34 101 SER A C 1
ATOM 809 O O . SER A 1 101 ? 16.388 11.839 -9.381 1.00 57.34 101 SER A O 1
ATOM 811 N N . GLN A 1 102 ? 16.376 10.274 -7.759 1.00 64.38 102 GLN A N 1
ATOM 812 C CA . GLN A 1 102 ? 15.151 10.781 -7.129 1.00 64.38 102 GLN A CA 1
ATOM 813 C C . GLN A 1 102 ? 15.440 12.185 -6.615 1.00 64.38 102 GLN A C 1
ATOM 815 O O . GLN A 1 102 ? 16.173 12.370 -5.640 1.00 64.38 102 GLN A O 1
ATOM 820 N N . SER A 1 103 ? 14.877 13.182 -7.279 1.00 66.88 103 SER A N 1
ATOM 821 C CA . SER A 1 103 ? 14.967 14.538 -6.781 1.00 66.88 103 SER A CA 1
ATOM 822 C C . SER A 1 103 ? 14.030 14.681 -5.580 1.00 66.88 103 SER A C 1
ATOM 824 O O . SER A 1 103 ? 13.021 13.978 -5.459 1.00 66.88 103 SER A O 1
ATOM 826 N N . LEU A 1 104 ? 14.329 15.625 -4.686 1.00 69.75 104 LEU A N 1
ATOM 827 C CA . LEU A 1 104 ? 13.403 16.011 -3.616 1.00 69.75 104 LEU A CA 1
ATOM 828 C C . LEU A 1 104 ? 12.000 16.320 -4.175 1.00 69.75 104 LEU A C 1
ATOM 830 O O . LEU A 1 104 ? 10.997 16.001 -3.541 1.00 69.75 104 LEU A O 1
ATOM 834 N N . LYS A 1 105 ? 11.950 16.866 -5.394 1.00 73.56 105 LYS A N 1
ATOM 835 C CA . LYS A 1 105 ? 10.729 17.199 -6.126 1.00 73.56 105 LYS A CA 1
ATOM 836 C C . LYS A 1 105 ? 9.870 15.969 -6.429 1.00 73.56 105 LYS A C 1
ATOM 838 O O . LYS A 1 105 ? 8.663 16.031 -6.235 1.00 73.56 105 LYS A O 1
ATOM 843 N N . ASP A 1 106 ? 10.467 14.848 -6.829 1.00 71.94 106 ASP A N 1
ATOM 844 C CA . ASP A 1 106 ? 9.709 13.625 -7.138 1.00 71.94 106 ASP A CA 1
ATOM 845 C C . ASP A 1 106 ? 9.095 13.019 -5.866 1.00 71.94 106 ASP A C 1
ATOM 847 O O . ASP A 1 106 ? 7.956 12.559 -5.864 1.00 71.94 106 ASP A O 1
ATOM 851 N N . SER A 1 107 ? 9.830 13.064 -4.748 1.00 73.69 107 SER A N 1
ATOM 852 C CA . SER A 1 107 ? 9.293 12.662 -3.440 1.00 73.69 107 SER A CA 1
ATOM 853 C C . SER A 1 107 ? 8.113 13.550 -3.034 1.00 73.69 107 SER A C 1
ATOM 855 O O . SER A 1 107 ? 7.037 13.050 -2.705 1.00 73.69 107 SER A O 1
ATOM 857 N N . GLN A 1 108 ? 8.280 14.873 -3.140 1.00 77.50 108 GLN A N 1
ATOM 858 C CA . GLN A 1 108 ? 7.221 15.845 -2.860 1.00 77.50 108 GLN A CA 1
ATOM 859 C C . GLN A 1 108 ? 5.979 15.615 -3.727 1.00 77.50 108 GLN A C 1
ATOM 861 O O . GLN A 1 108 ? 4.869 15.685 -3.210 1.00 77.50 108 GLN A O 1
ATOM 866 N N . GLN A 1 109 ? 6.147 15.280 -5.009 1.00 83.81 109 GLN A N 1
ATOM 867 C CA . GLN A 1 109 ? 5.033 14.960 -5.902 1.00 83.81 109 GLN A CA 1
ATOM 868 C C . GLN A 1 109 ? 4.262 13.719 -5.445 1.00 83.81 109 GLN A C 1
ATOM 870 O O . GLN A 1 109 ? 3.037 13.749 -5.404 1.00 83.81 109 GLN A O 1
ATOM 875 N N . HIS A 1 110 ? 4.941 12.640 -5.046 1.00 81.81 110 HIS A N 1
ATOM 876 C CA . HIS A 1 110 ? 4.244 11.448 -4.550 1.00 81.81 110 HIS A CA 1
ATOM 877 C C . HIS A 1 110 ? 3.460 11.733 -3.262 1.00 81.81 110 HIS A C 1
ATOM 879 O O . HIS A 1 110 ? 2.329 11.268 -3.111 1.00 81.81 110 HIS A O 1
ATOM 885 N N . PHE A 1 111 ? 4.033 12.533 -2.357 1.00 83.12 111 PHE A N 1
ATOM 886 C CA . PHE A 1 111 ? 3.335 13.001 -1.158 1.00 83.12 111 PHE A CA 1
ATOM 887 C C . PHE A 1 111 ? 2.144 13.901 -1.491 1.00 83.12 111 PHE A C 1
ATOM 889 O O . PHE A 1 111 ? 1.097 13.773 -0.861 1.00 83.12 111 PHE A O 1
ATOM 896 N N . GLN A 1 112 ? 2.273 14.773 -2.491 1.00 86.38 112 GLN A N 1
ATOM 897 C CA . GLN A 1 112 ? 1.180 15.625 -2.947 1.00 86.38 112 GLN A CA 1
ATOM 898 C C . GLN A 1 112 ? 0.013 14.790 -3.485 1.00 86.38 112 GLN A C 1
ATOM 900 O O . GLN A 1 1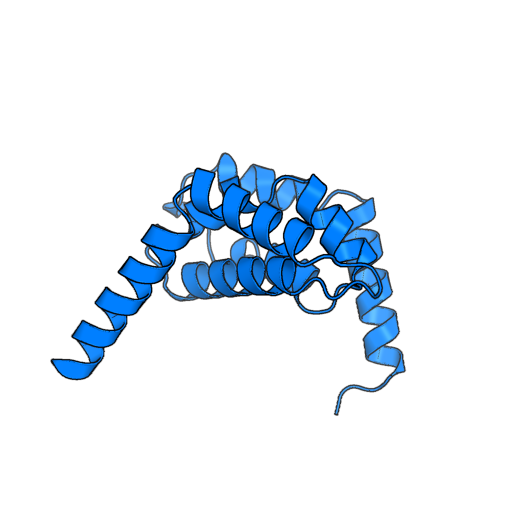12 ? -1.117 15.019 -3.072 1.00 86.38 112 GLN A O 1
ATOM 905 N N . ILE A 1 113 ? 0.281 13.771 -4.310 1.00 85.94 113 ILE A N 1
ATOM 906 C CA . ILE A 1 113 ? -0.766 12.874 -4.827 1.00 85.94 113 ILE A CA 1
ATOM 907 C C . ILE A 1 113 ? -1.444 12.117 -3.675 1.00 85.94 113 ILE A C 1
ATOM 909 O O . ILE A 1 113 ? -2.665 12.013 -3.645 1.00 85.94 113 ILE A O 1
ATOM 913 N N . LEU A 1 114 ? -0.691 11.619 -2.685 1.00 90.62 114 LEU A N 1
ATOM 914 C CA . LEU A 1 114 ? -1.299 11.006 -1.494 1.00 90.62 114 LEU A CA 1
ATOM 915 C C . LEU A 1 114 ? -2.216 11.997 -0.753 1.00 90.62 114 LEU A C 1
ATOM 917 O O . LEU A 1 114 ? -3.280 11.614 -0.260 1.00 90.62 114 LEU A O 1
ATOM 921 N N . ASN A 1 115 ? -1.799 13.260 -0.666 1.00 89.38 115 ASN A N 1
ATOM 922 C CA . ASN A 1 115 ? -2.558 14.314 -0.007 1.00 89.38 115 ASN A CA 1
ATOM 923 C C . ASN A 1 115 ? -3.830 14.699 -0.778 1.00 89.38 115 ASN A C 1
ATOM 925 O O . ASN A 1 115 ? -4.841 14.985 -0.147 1.00 89.38 115 ASN A O 1
ATOM 929 N N . GLU A 1 116 ? -3.822 14.642 -2.113 1.00 90.56 116 GLU A N 1
ATOM 930 C CA . GLU A 1 116 ? -5.013 14.868 -2.953 1.00 90.56 116 GLU A CA 1
ATOM 931 C C . GLU A 1 116 ? -6.143 13.871 -2.651 1.00 90.56 116 GLU A C 1
ATOM 933 O O . GLU A 1 116 ? -7.316 14.223 -2.738 1.00 90.56 116 GLU A O 1
ATOM 938 N N . PHE A 1 117 ? -5.807 12.652 -2.220 1.00 89.38 117 PHE A N 1
ATOM 939 C CA . PHE A 1 117 ? -6.784 11.657 -1.765 1.00 89.38 117 PHE A CA 1
ATOM 940 C C . PHE A 1 117 ? -7.144 11.779 -0.271 1.00 89.38 117 PHE A C 1
ATOM 942 O O . PHE A 1 117 ? -7.866 10.934 0.258 1.00 89.38 117 PHE A O 1
ATOM 949 N N . GLY A 1 118 ? -6.630 12.788 0.441 1.00 91.50 118 GLY A N 1
ATOM 950 C CA . GLY A 1 118 ? -6.802 12.939 1.892 1.00 91.50 118 GLY A CA 1
ATOM 951 C C . GLY A 1 118 ? -6.048 11.885 2.712 1.00 91.50 118 GLY A C 1
ATOM 952 O O . GLY A 1 118 ? -6.328 11.686 3.893 1.00 91.50 118 GLY A O 1
ATOM 953 N N . GLY A 1 119 ? -5.091 11.174 2.103 1.00 91.12 119 GLY A N 1
ATOM 954 C CA . GLY A 1 119 ? -4.405 10.055 2.748 1.00 91.12 119 GLY A CA 1
ATOM 955 C C . GLY A 1 119 ? -3.568 10.471 3.958 1.00 91.12 119 GLY A C 1
ATOM 956 O O . GLY A 1 119 ? -3.540 9.756 4.956 1.00 91.12 119 GLY A O 1
ATOM 957 N N . VAL A 1 120 ? -2.919 11.639 3.899 1.00 90.94 120 VAL A N 1
ATOM 958 C CA . VAL A 1 120 ? -2.090 12.161 5.001 1.00 90.94 120 VAL A CA 1
ATOM 959 C C . VAL A 1 120 ? -2.937 12.438 6.244 1.00 90.94 120 VAL A C 1
ATOM 961 O O . VAL A 1 120 ? -2.592 11.981 7.333 1.00 90.94 120 VAL A O 1
ATOM 964 N N . GLU A 1 121 ? -4.061 13.137 6.072 1.00 92.50 121 GLU A N 1
ATOM 965 C CA . GLU A 1 121 ? -4.990 13.465 7.156 1.00 92.50 121 GLU A CA 1
ATOM 966 C C . GLU A 1 121 ? -5.552 12.196 7.803 1.00 92.50 121 GLU A C 1
ATOM 968 O O . GLU A 1 121 ? -5.428 12.026 9.015 1.00 92.50 121 GLU A O 1
ATOM 973 N N . LYS A 1 122 ? -6.033 11.234 7.002 1.00 93.38 122 LYS A N 1
ATOM 974 C CA . LYS A 1 122 ? -6.555 9.958 7.521 1.00 93.38 122 LYS A CA 1
ATOM 975 C C . LYS A 1 122 ? -5.516 9.166 8.310 1.00 93.38 122 LYS A C 1
ATOM 977 O O . LYS A 1 122 ? -5.826 8.634 9.375 1.00 93.38 122 LYS A O 1
ATOM 982 N N . ILE A 1 123 ? -4.274 9.084 7.822 1.00 92.62 123 ILE A N 1
ATOM 983 C CA . ILE A 1 123 ? -3.192 8.408 8.555 1.00 92.62 123 ILE A CA 1
ATOM 984 C C . ILE A 1 123 ? -2.952 9.106 9.901 1.00 92.62 123 ILE A C 1
ATOM 986 O O . ILE A 1 123 ? -2.822 8.432 10.924 1.00 92.62 123 ILE A O 1
ATOM 990 N N . PHE A 1 124 ? -2.928 10.441 9.923 1.00 91.06 124 PHE A N 1
ATOM 991 C CA . PHE A 1 124 ? -2.740 11.207 11.154 1.00 91.06 124 PHE A CA 1
ATOM 992 C C . PHE A 1 124 ? -3.891 11.006 12.151 1.00 91.06 124 PHE A C 1
ATOM 994 O O . PHE A 1 124 ? -3.641 10.780 13.336 1.00 91.06 124 PHE A O 1
ATOM 1001 N N . GLU A 1 125 ? -5.142 11.017 11.689 1.00 92.44 125 GLU A N 1
ATOM 1002 C CA . GLU A 1 125 ? -6.318 10.743 12.521 1.00 92.44 125 GLU A CA 1
ATOM 1003 C C . GLU A 1 125 ? -6.279 9.341 13.135 1.00 92.44 125 GLU A C 1
ATOM 1005 O O . GLU A 1 125 ? -6.514 9.181 14.336 1.00 92.44 125 GLU A O 1
ATOM 1010 N N . ILE A 1 126 ? -5.923 8.325 12.343 1.00 91.25 126 ILE A N 1
ATOM 1011 C CA . ILE A 1 126 ? -5.762 6.948 12.824 1.00 91.25 126 ILE A CA 1
ATOM 1012 C C . ILE A 1 126 ? -4.701 6.891 13.923 1.00 91.25 126 ILE A C 1
ATOM 1014 O O . ILE A 1 126 ? -4.953 6.319 14.986 1.00 91.25 126 ILE A O 1
ATOM 1018 N N . LEU A 1 127 ? -3.533 7.501 13.699 1.00 88.00 127 LEU A N 1
ATOM 1019 C CA . LEU A 1 127 ? -2.451 7.536 14.684 1.00 88.00 127 LEU A CA 1
ATOM 1020 C C . LEU A 1 127 ? -2.888 8.239 15.973 1.00 88.00 127 LEU A C 1
ATOM 1022 O O . LEU A 1 127 ? -2.701 7.691 17.058 1.00 88.00 127 LEU A O 1
ATOM 1026 N N . LYS A 1 128 ? -3.535 9.405 15.867 1.00 88.25 128 LYS A N 1
ATOM 1027 C CA . LYS A 1 128 ? -4.056 10.157 17.016 1.00 88.25 128 LYS A CA 1
ATOM 1028 C C . LYS A 1 128 ? -5.070 9.339 17.817 1.00 88.25 128 LYS A C 1
ATOM 1030 O O . LYS A 1 128 ? -4.963 9.254 19.038 1.00 88.25 128 LYS A O 1
ATOM 1035 N N . ASN A 1 129 ? -6.018 8.691 17.143 1.00 85.88 129 ASN A N 1
ATOM 1036 C CA . ASN A 1 129 ? -7.037 7.866 17.792 1.00 85.88 129 ASN A CA 1
ATOM 1037 C C . ASN A 1 129 ? -6.429 6.651 18.507 1.00 85.88 129 ASN A C 1
ATOM 1039 O O . ASN A 1 129 ? -6.860 6.298 19.605 1.00 85.88 129 ASN A O 1
ATOM 1043 N N . LYS A 1 130 ? -5.404 6.021 17.918 1.00 79.88 130 LYS A N 1
ATOM 1044 C CA . LYS A 1 130 ? -4.687 4.904 18.548 1.00 79.88 130 LYS A CA 1
ATOM 1045 C C . LYS A 1 130 ? -3.863 5.343 19.754 1.00 79.88 130 LYS A C 1
ATOM 1047 O O . LYS A 1 130 ? -3.925 4.675 20.780 1.00 79.88 130 LYS A O 1
ATOM 1052 N N . LEU A 1 131 ? -3.148 6.463 19.654 1.00 74.38 131 LEU A N 1
ATOM 1053 C CA . LEU A 1 131 ? -2.377 7.022 20.766 1.00 74.38 131 LEU A CA 1
ATOM 1054 C C . LEU A 1 131 ? -3.280 7.398 21.944 1.00 74.38 131 LEU A C 1
ATOM 1056 O O . LEU A 1 131 ? -2.976 7.035 23.075 1.00 74.38 131 LEU A O 1
ATOM 1060 N N . ASN A 1 132 ? -4.419 8.046 21.683 1.00 73.69 132 ASN A N 1
ATOM 1061 C CA . ASN A 1 132 ? -5.383 8.392 22.729 1.00 73.69 132 ASN A CA 1
ATOM 1062 C C . ASN A 1 132 ? -5.896 7.153 23.468 1.00 73.69 132 ASN A C 1
ATOM 1064 O O . ASN A 1 132 ? -5.981 7.174 24.693 1.00 73.69 132 ASN A O 1
ATOM 1068 N N . LYS A 1 133 ? -6.182 6.064 22.741 1.00 70.62 133 LYS A N 1
ATOM 1069 C CA . LYS A 1 133 ? -6.598 4.798 23.351 1.00 70.62 133 LYS A CA 1
ATOM 1070 C C . LYS A 1 133 ? -5.514 4.227 24.277 1.00 70.62 133 LYS A C 1
ATOM 1072 O O . LYS A 1 133 ? -5.823 3.842 25.388 1.00 70.62 133 LYS A O 1
ATOM 1077 N N . CYS A 1 134 ? -4.247 4.246 23.863 1.00 60.06 134 CYS A N 1
ATOM 1078 C CA . CYS A 1 134 ? -3.140 3.741 24.685 1.00 60.06 134 CYS A CA 1
ATOM 1079 C C . CYS A 1 134 ? -2.798 4.600 25.915 1.00 60.06 134 CYS A C 1
ATOM 1081 O O . CYS A 1 134 ? -2.108 4.108 26.795 1.00 60.06 134 CYS A O 1
ATOM 1083 N N . ILE A 1 135 ? -3.197 5.876 25.952 1.00 58.91 135 ILE A N 1
ATOM 1084 C CA . ILE A 1 135 ? -2.940 6.784 27.089 1.00 58.91 135 ILE A CA 1
ATOM 1085 C C . ILE A 1 135 ? -4.094 6.753 28.108 1.00 58.91 135 ILE A C 1
ATOM 1087 O O . ILE A 1 135 ? -3.920 7.172 29.249 1.00 58.91 135 ILE A O 1
ATOM 1091 N N . THR A 1 136 ? -5.279 6.302 27.689 1.00 56.41 136 THR A N 1
ATOM 1092 C CA . THR A 1 136 ? -6.485 6.261 28.534 1.00 56.41 136 THR A CA 1
ATOM 1093 C C . THR A 1 136 ? -6.797 4.878 29.111 1.00 56.41 136 THR A C 1
ATOM 1095 O O . THR A 1 136 ? -7.683 4.792 29.961 1.00 56.41 136 THR A O 1
ATOM 1098 N N . ASP A 1 137 ? -6.051 3.848 28.697 1.00 45.19 137 ASP A N 1
ATOM 1099 C CA . ASP A 1 137 ? -5.999 2.502 29.291 1.00 45.19 137 ASP A CA 1
ATOM 1100 C C . ASP A 1 137 ? -4.822 2.396 30.285 1.00 45.19 137 ASP A C 1
ATOM 1102 O O . ASP A 1 13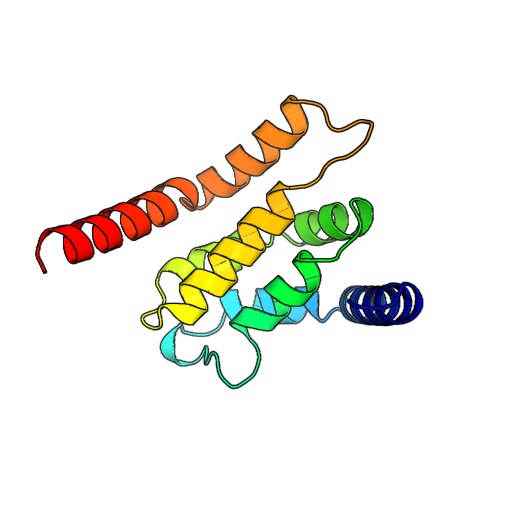7 ? -4.976 1.705 31.319 1.00 45.19 137 ASP A O 1
#

Foldseek 3Di:
DQDPVNLVVLAVVLVVCVVVCVLLVLLCCLQPDDLVPDDPVPCNLQVLLSSQQSYALVSLVVSVVSVNLLSLLSQLPHPDVVSNVSSVSSLVSSLPRDDPPDDPVNSVVSVVSNVVNVSVVSVVVVVVVVVVVVVVD

Sequence (137 aa):
MTTKFEIIENESGRKMAIEVGIANTLLDIYEQRSLDQITRAYSYSQGFYILASHSSNDMKQYLLKLRPFQGLVKLLEHKNIDVIGDSISAILNILQIKSRSQSLKDSQQHFQILNEFGGVEKIFEILKNKLNKCITD

Secondary structure (DSSP, 8-state):
---HHHHHHHHHHHHHHHHTTHHHHHHHHHHHS-GGG--GGGTHHHHHHHHHHT--HHHHHHHHHT-THHHHHHHTT-SSHHHHHHHHHHHHHHH----TT--HHHHHHHHHHHHHTTHHHHHHHHHHHHHHHHHH-